Protein AF-A0A227IM63-F1 (afdb_monomer)

Organism: Vibrio parahaemolyticus (NCBI:txid670)

Mean predicted aligned error: 4.64 Å

pLDDT: mean 91.51, std 4.54, range [72.44, 97.31]

Foldseek 3Di:
DADPVRHDPVVVLVVVCVVDVVSVVVVCVVVVVVVVVVVVVVLVPDPDPHDDDDDPCCVVSVVCVVDPDDDDDDD

Solvent-accessible surface area (backbone atoms only — not comparable to full-atom values): 4917 Å² total; per-residue (Å²): 117,55,46,100,86,71,45,77,35,61,67,62,51,48,55,50,33,73,76,32,66,66,55,37,51,53,51,47,67,61,43,53,58,56,53,51,52,51,50,54,54,53,60,73,66,58,85,60,100,70,84,85,88,88,59,99,57,36,70,86,66,61,50,55,84,79,45,100,69,87,85,82,89,85,135

Sequence (75 aa):
MTHDDNTLDRAKLREKIFSNPEEKAWLNALLHPIIREKMIEDLQQVTSDYALLVVPLLVENNLDSLCDRVLVVDV

Radius of gyration: 16.02 Å; Cα contacts (8 Å, |Δi|>4): 21; chains: 1; bounding box: 37×34×29 Å

Secondary structure (DSSP, 8-state):
-B-TTS-B-HHHHHHHHHH-HHHHHHHHHHHHHHHHHHHHHHHHT--SS------TTTTTTTGGGG-S-------

InterPro domains:
  IPR001977 Dephospho-CoA kinase [PF01121] (4-75)
  IPR001977 Dephospho-CoA kinase [PS51219] (1-75)
  IPR001977 Dephospho-CoA kinase [TIGR00152] (3-75)
  IPR027417 P-loop containing nucleoside triphosphate hydrolase [G3DSA:3.40.50.300] (1-75)
  IPR027417 P-loop containing nucleoside triphosphate hydrolase [SSF52540] (4-74)

Structure (mmCIF, N/CA/C/O backbone):
data_AF-A0A227IM63-F1
#
_entry.id   AF-A0A227IM63-F1
#
loop_
_atom_site.group_PDB
_atom_site.id
_atom_site.type_symbol
_atom_site.label_atom_id
_atom_site.label_alt_id
_atom_site.label_comp_id
_atom_site.label_asym_id
_atom_site.label_entity_id
_atom_site.label_seq_id
_atom_site.pdbx_PDB_ins_co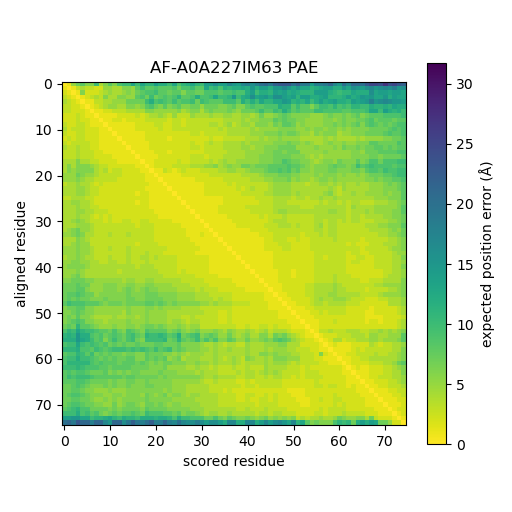de
_atom_site.Cartn_x
_atom_site.Cartn_y
_atom_site.Cartn_z
_atom_site.occupancy
_atom_site.B_iso_or_equiv
_atom_site.auth_seq_id
_atom_site.auth_comp_id
_atom_site.auth_asym_id
_atom_site.auth_atom_id
_atom_site.pdbx_PDB_model_num
ATOM 1 N N . MET A 1 1 ? 16.199 10.993 -11.953 1.00 72.44 1 MET A N 1
ATOM 2 C CA . MET A 1 1 ? 15.110 10.186 -12.554 1.00 72.44 1 MET A CA 1
ATOM 3 C C . MET A 1 1 ? 13.785 10.885 -12.278 1.00 72.44 1 MET A C 1
ATOM 5 O O . MET A 1 1 ? 12.895 10.321 -11.658 1.00 72.44 1 MET A O 1
ATOM 9 N N . THR A 1 2 ? 13.680 12.144 -12.685 1.00 80.50 2 THR A N 1
ATOM 10 C CA . THR A 1 2 ? 12.531 13.007 -12.411 1.00 80.50 2 THR A CA 1
ATOM 11 C C . THR A 1 2 ? 12.128 13.695 -13.706 1.00 80.50 2 THR A C 1
ATOM 13 O O . THR A 1 2 ? 12.968 13.864 -14.594 1.00 80.50 2 THR A O 1
ATOM 16 N N . HIS A 1 3 ? 10.845 14.004 -13.837 1.00 85.50 3 HIS A N 1
ATOM 17 C CA . HIS A 1 3 ? 10.334 14.865 -14.895 1.00 85.50 3 HIS A CA 1
ATOM 18 C C . HIS A 1 3 ? 10.721 16.327 -14.618 1.00 85.50 3 HIS A C 1
ATOM 20 O O . HIS A 1 3 ? 11.211 16.657 -13.534 1.00 85.50 3 HIS A O 1
ATOM 26 N N . ASP A 1 4 ? 10.495 17.206 -15.594 1.00 89.19 4 ASP A N 1
ATOM 27 C CA . ASP A 1 4 ? 10.821 18.636 -15.486 1.00 89.19 4 ASP A CA 1
ATOM 28 C C . ASP A 1 4 ? 10.008 19.350 -14.386 1.00 89.19 4 ASP A C 1
ATOM 30 O O . ASP A 1 4 ? 10.421 20.389 -13.877 1.00 89.19 4 ASP A O 1
ATOM 34 N N . ASP A 1 5 ? 8.886 18.758 -13.963 1.00 90.81 5 ASP A N 1
ATOM 35 C CA . ASP A 1 5 ? 8.059 19.184 -12.825 1.00 90.81 5 ASP A CA 1
ATOM 36 C C . ASP A 1 5 ? 8.551 18.642 -11.465 1.00 90.81 5 ASP A C 1
ATOM 38 O O . ASP A 1 5 ? 7.874 18.775 -10.445 1.00 90.81 5 ASP A O 1
ATOM 42 N N . ASN A 1 6 ? 9.739 18.031 -1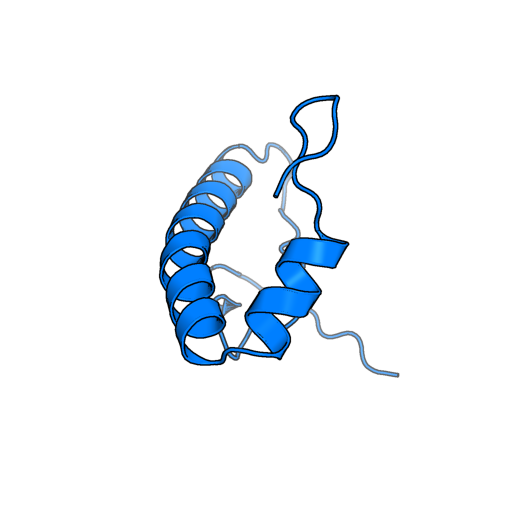1.443 1.00 88.00 6 ASN A N 1
ATOM 43 C CA . ASN A 1 6 ? 10.371 17.420 -10.278 1.00 88.00 6 ASN A CA 1
ATOM 44 C C . ASN A 1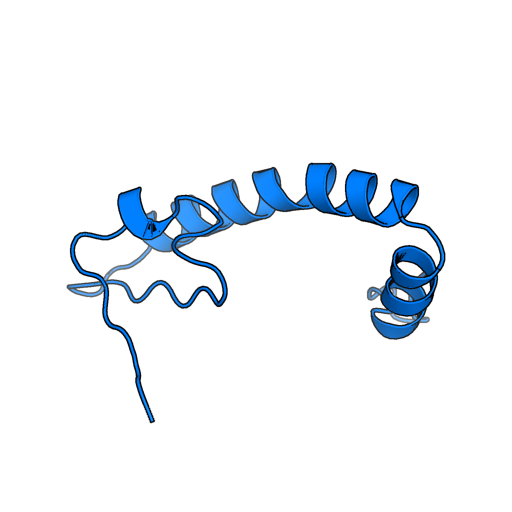 6 ? 9.616 16.206 -9.695 1.00 88.00 6 ASN A C 1
ATOM 46 O O . ASN A 1 6 ? 9.942 15.739 -8.601 1.00 88.00 6 ASN A O 1
ATOM 50 N N . THR A 1 7 ? 8.638 15.649 -10.419 1.00 92.31 7 THR A N 1
ATOM 51 C CA . THR A 1 7 ? 7.979 14.393 -10.038 1.00 92.31 7 THR A CA 1
ATOM 52 C C . THR A 1 7 ? 8.809 13.180 -10.455 1.00 92.31 7 THR A C 1
ATOM 54 O O . THR A 1 7 ? 9.642 13.238 -11.360 1.00 92.31 7 THR A O 1
ATOM 57 N N . LEU A 1 8 ? 8.612 12.052 -9.772 1.00 91.62 8 LEU A N 1
ATOM 58 C CA . LEU A 1 8 ? 9.336 10.814 -10.056 1.00 91.62 8 LEU A CA 1
ATOM 59 C C . LEU A 1 8 ? 8.915 10.216 -11.407 1.00 91.62 8 LEU A C 1
ATOM 61 O O . LEU A 1 8 ? 7.753 9.851 -11.590 1.00 91.62 8 LEU A O 1
ATOM 65 N N . ASP A 1 9 ? 9.885 9.986 -12.295 1.00 94.94 9 ASP A N 1
ATOM 66 C CA . ASP A 1 9 ? 9.668 9.223 -13.528 1.00 94.94 9 ASP A CA 1
ATOM 67 C C . ASP A 1 9 ? 9.623 7.722 -13.200 1.00 94.94 9 ASP A C 1
ATOM 69 O O . ASP A 1 9 ? 10.646 7.028 -13.119 1.00 94.94 9 ASP A O 1
ATOM 73 N N . ARG A 1 10 ? 8.408 7.218 -12.956 1.00 92.75 10 ARG A N 1
ATOM 74 C CA . ARG A 1 10 ? 8.172 5.820 -12.565 1.00 92.75 10 ARG A CA 1
ATOM 75 C C . ARG A 1 10 ? 8.548 4.829 -13.664 1.00 92.75 10 ARG A C 1
ATOM 77 O O . ARG A 1 10 ? 8.936 3.712 -13.333 1.00 92.75 10 ARG A O 1
ATOM 84 N N . ALA A 1 11 ? 8.442 5.213 -14.937 1.00 93.19 11 ALA A N 1
ATOM 85 C CA . ALA A 1 11 ? 8.783 4.338 -16.054 1.00 93.19 11 ALA A CA 1
ATOM 86 C C . ALA A 1 11 ? 10.295 4.091 -16.099 1.00 93.19 11 ALA A C 1
ATOM 88 O O . ALA A 1 11 ? 10.722 2.935 -16.093 1.00 93.19 11 ALA A O 1
ATOM 89 N N . LYS A 1 12 ? 11.103 5.157 -16.017 1.00 92.25 12 LYS A N 1
ATOM 90 C CA . LYS A 1 12 ? 12.568 5.032 -15.955 1.00 92.25 12 LYS A CA 1
ATOM 91 C C . LYS A 1 12 ? 13.035 4.316 -14.693 1.00 92.25 12 LYS A C 1
ATOM 93 O O . LYS A 1 12 ? 13.943 3.490 -14.760 1.00 92.25 12 LYS A O 1
ATOM 98 N N . LEU A 1 13 ? 12.433 4.616 -13.535 1.00 93.69 13 LEU A N 1
ATOM 99 C CA . LEU A 1 13 ? 12.762 3.907 -12.294 1.00 93.69 13 LEU A CA 1
ATOM 100 C C . LEU A 1 13 ? 12.497 2.409 -12.445 1.00 93.69 13 LEU A C 1
ATOM 102 O O . LEU A 1 13 ? 13.352 1.597 -12.098 1.00 93.69 13 LEU A O 1
ATOM 106 N N . ARG A 1 14 ? 11.332 2.054 -13.000 1.00 93.56 14 ARG A N 1
ATOM 107 C CA . ARG A 1 14 ? 10.955 0.669 -13.266 1.00 93.56 14 ARG A CA 1
ATOM 108 C C . ARG A 1 14 ? 11.976 -0.008 -14.176 1.00 93.56 14 ARG A C 1
ATOM 110 O O . ARG A 1 14 ? 12.489 -1.058 -13.818 1.00 93.56 14 ARG A O 1
ATOM 117 N N . GLU A 1 15 ? 12.310 0.587 -15.311 1.00 94.44 15 GLU A N 1
ATOM 118 C CA . GLU A 1 15 ? 13.296 0.024 -16.241 1.00 94.44 15 GLU A CA 1
ATOM 119 C C . GLU A 1 15 ? 14.637 -0.293 -15.550 1.00 94.44 15 GLU A C 1
ATOM 121 O O . GLU A 1 15 ? 15.189 -1.386 -15.708 1.00 94.44 15 GLU A O 1
ATOM 126 N N . LYS A 1 16 ? 15.114 0.619 -14.696 1.00 92.50 16 LYS A N 1
ATOM 127 C CA . LYS A 1 16 ? 16.367 0.446 -13.953 1.00 92.50 16 LYS A CA 1
ATOM 128 C C . LYS A 1 16 ? 16.303 -0.690 -12.929 1.00 92.50 16 LYS A C 1
ATOM 130 O O . LYS A 1 16 ? 17.156 -1.571 -12.932 1.00 92.50 16 LYS A O 1
ATOM 135 N N . ILE A 1 17 ? 15.273 -0.730 -12.083 1.00 94.69 17 ILE A N 1
ATOM 136 C CA . ILE A 1 17 ? 15.168 -1.782 -11.055 1.00 94.69 17 ILE A CA 1
ATOM 137 C C . ILE A 1 17 ? 14.821 -3.159 -11.639 1.00 94.69 17 ILE A C 1
ATOM 139 O O . ILE A 1 17 ? 15.082 -4.180 -11.012 1.00 94.69 17 ILE A O 1
ATOM 143 N N . PHE A 1 18 ? 14.221 -3.224 -12.830 1.00 92.69 18 PHE A N 1
ATOM 144 C CA . PHE A 1 18 ? 13.978 -4.502 -13.505 1.00 92.69 18 PHE A CA 1
ATOM 145 C C . PHE A 1 18 ? 15.224 -5.041 -14.219 1.00 92.69 18 PHE A C 1
ATOM 147 O O . PHE A 1 18 ? 15.345 -6.255 -14.362 1.00 92.69 18 PHE A O 1
ATOM 154 N N . SER A 1 19 ? 16.151 -4.171 -14.629 1.00 94.69 19 SER A N 1
ATOM 155 C CA . SER A 1 19 ? 17.441 -4.574 -15.206 1.00 94.69 19 SER A CA 1
ATOM 156 C C . SER A 1 19 ? 18.524 -4.849 -14.155 1.00 94.69 19 SER A C 1
ATOM 158 O O . SER A 1 19 ? 19.459 -5.590 -14.447 1.00 94.69 19 SER A O 1
ATOM 160 N N . ASN A 1 20 ? 18.389 -4.322 -12.931 1.00 95.06 20 ASN A N 1
ATOM 161 C CA . ASN A 1 20 ? 19.334 -4.548 -11.836 1.00 95.06 20 ASN A CA 1
ATOM 162 C C . ASN A 1 20 ? 18.644 -5.058 -10.545 1.00 95.06 20 ASN A C 1
ATOM 164 O O . ASN A 1 20 ? 18.041 -4.267 -9.809 1.00 95.06 20 ASN A O 1
ATOM 168 N N . PRO A 1 21 ? 18.770 -6.362 -10.217 1.00 94.00 21 PRO A N 1
ATOM 169 C CA . PRO A 1 21 ? 18.201 -6.945 -9.001 1.00 94.00 21 PRO A CA 1
ATOM 170 C C . PRO A 1 21 ? 18.698 -6.322 -7.688 1.00 94.00 21 PRO A C 1
ATOM 172 O O . PRO A 1 21 ? 17.921 -6.241 -6.735 1.00 94.00 21 PRO A O 1
ATOM 175 N N . GLU A 1 22 ? 19.952 -5.865 -7.617 1.00 96.38 22 GLU A N 1
ATOM 176 C CA . GLU A 1 22 ? 20.498 -5.232 -6.407 1.00 96.38 22 GLU A CA 1
ATOM 177 C C . GLU A 1 22 ? 19.829 -3.883 -6.143 1.00 96.38 22 GLU A C 1
ATOM 179 O O . GLU A 1 22 ? 19.437 -3.586 -5.014 1.00 96.38 22 GLU A O 1
ATOM 184 N N . GLU A 1 23 ? 19.607 -3.089 -7.193 1.00 94.88 23 GLU A N 1
ATOM 185 C CA . GLU A 1 23 ? 18.886 -1.822 -7.066 1.00 94.88 23 GLU A CA 1
ATOM 186 C C . GLU A 1 23 ? 17.425 -2.022 -6.676 1.00 94.88 23 GLU A C 1
ATOM 188 O O . GLU A 1 23 ? 16.885 -1.248 -5.885 1.00 94.88 23 GLU A O 1
ATOM 193 N N . LYS A 1 24 ? 16.785 -3.082 -7.182 1.00 93.88 24 LYS A N 1
ATOM 194 C CA . LYS A 1 24 ? 15.439 -3.464 -6.748 1.00 93.88 24 LYS A CA 1
ATOM 195 C C . LYS A 1 24 ? 15.405 -3.797 -5.261 1.00 93.88 24 LYS A C 1
ATOM 197 O O . LYS A 1 24 ? 14.507 -3.339 -4.558 1.00 93.88 24 LYS A O 1
ATOM 202 N N . ALA A 1 25 ? 16.367 -4.587 -4.785 1.00 93.62 25 ALA A N 1
ATOM 203 C CA . ALA A 1 25 ? 16.459 -4.951 -3.377 1.00 93.62 25 ALA A CA 1
ATOM 204 C C . ALA A 1 25 ? 16.691 -3.715 -2.497 1.00 93.62 25 ALA A C 1
ATOM 206 O O . ALA A 1 25 ? 15.989 -3.538 -1.503 1.00 93.62 25 ALA A O 1
ATOM 207 N N . TRP A 1 26 ? 17.605 -2.828 -2.900 1.00 95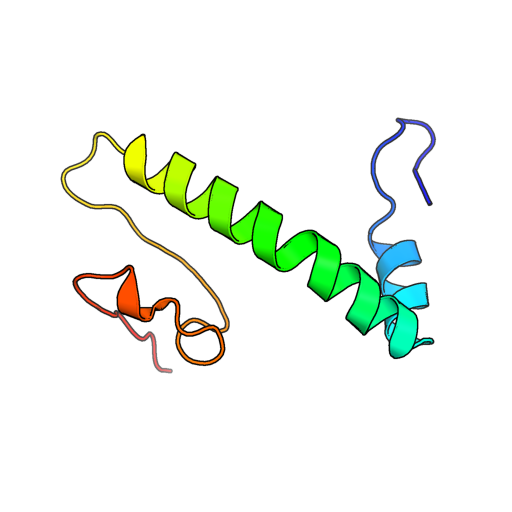.75 26 TRP A N 1
ATOM 208 C CA . TRP A 1 26 ? 17.859 -1.564 -2.210 1.00 95.75 26 TRP A CA 1
ATOM 209 C C . TRP A 1 26 ? 16.611 -0.676 -2.152 1.00 95.75 26 TRP A C 1
ATOM 211 O O . TRP A 1 26 ? 16.245 -0.192 -1.081 1.00 95.75 26 TRP A O 1
ATOM 221 N N . LEU A 1 27 ? 15.916 -0.505 -3.282 1.00 94.81 27 LEU A N 1
ATOM 222 C CA . LEU A 1 27 ? 14.708 0.315 -3.346 1.00 94.81 27 LEU A CA 1
ATOM 223 C C . LEU A 1 27 ? 13.605 -0.251 -2.444 1.00 94.81 27 LEU A C 1
ATOM 225 O O . LEU A 1 27 ? 12.966 0.501 -1.712 1.00 94.81 27 LEU A O 1
ATOM 229 N N . ASN A 1 28 ? 13.400 -1.568 -2.466 1.00 91.81 28 ASN A N 1
ATOM 230 C CA . ASN A 1 28 ? 12.419 -2.222 -1.604 1.00 91.81 28 ASN A CA 1
ATOM 231 C C . ASN A 1 28 ? 12.782 -2.070 -0.120 1.00 91.81 28 ASN A C 1
ATOM 233 O O . ASN A 1 28 ? 11.909 -1.762 0.686 1.00 91.81 28 ASN A O 1
ATOM 237 N N . ALA A 1 29 ? 14.061 -2.224 0.241 1.00 93.38 29 ALA A N 1
ATOM 238 C CA . ALA A 1 29 ? 14.532 -2.046 1.614 1.00 93.38 29 ALA A CA 1
ATOM 239 C C . ALA A 1 29 ? 14.322 -0.612 2.127 1.00 93.38 29 ALA A C 1
ATOM 241 O O . ALA A 1 29 ? 14.014 -0.424 3.301 1.00 93.38 29 ALA A O 1
ATOM 242 N N . LEU A 1 30 ? 14.442 0.387 1.249 1.00 94.56 30 LEU A N 1
ATOM 243 C CA . LEU A 1 30 ? 14.144 1.780 1.574 1.00 94.56 30 LEU A CA 1
ATOM 244 C C . LEU A 1 30 ? 12.636 2.029 1.716 1.00 94.56 30 LEU A C 1
ATOM 246 O O . LEU A 1 30 ? 12.203 2.682 2.661 1.00 94.56 30 LEU A O 1
ATOM 250 N N . LEU A 1 31 ? 11.833 1.543 0.766 1.00 93.38 31 LEU A N 1
ATOM 251 C CA . LEU A 1 31 ? 10.416 1.895 0.682 1.00 93.38 31 LEU A CA 1
ATOM 252 C C . LEU A 1 31 ? 9.528 1.098 1.639 1.00 93.38 31 LEU A C 1
ATOM 254 O O . LEU A 1 31 ?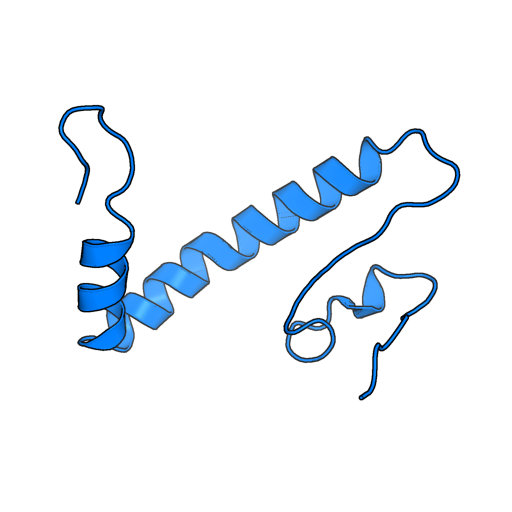 8.572 1.663 2.162 1.00 93.38 31 LEU A O 1
ATOM 258 N N . HIS A 1 32 ? 9.804 -0.188 1.877 1.00 90.31 32 HIS A N 1
ATOM 259 C CA . HIS A 1 32 ? 8.925 -1.035 2.692 1.00 90.31 32 HIS A CA 1
ATOM 260 C C . HIS A 1 32 ? 8.701 -0.490 4.117 1.00 90.31 32 HIS A C 1
ATOM 262 O O . HIS A 1 32 ? 7.541 -0.441 4.530 1.00 90.31 32 HIS A O 1
ATOM 268 N N . PRO A 1 33 ? 9.731 -0.033 4.863 1.00 91.50 33 PRO A N 1
ATOM 269 C CA . PRO A 1 33 ? 9.524 0.558 6.186 1.00 91.50 33 PRO A CA 1
ATOM 270 C C . PRO A 1 33 ? 8.669 1.828 6.131 1.00 91.50 33 PRO A C 1
ATOM 272 O O . PRO A 1 33 ? 7.689 1.935 6.861 1.00 91.50 33 PRO A O 1
ATOM 275 N N . ILE A 1 34 ? 8.975 2.737 5.200 1.00 94.69 34 ILE A N 1
ATOM 276 C CA . ILE A 1 34 ? 8.282 4.028 5.056 1.00 94.69 34 ILE A CA 1
ATOM 277 C C . ILE A 1 34 ? 6.805 3.818 4.699 1.00 94.69 34 ILE A C 1
ATOM 279 O O . ILE A 1 34 ? 5.921 4.458 5.265 1.00 94.69 34 ILE A O 1
ATOM 283 N N . ILE A 1 35 ? 6.518 2.898 3.773 1.00 91.75 35 ILE A N 1
ATOM 284 C CA . ILE A 1 35 ? 5.143 2.559 3.385 1.00 91.75 35 ILE A CA 1
ATOM 285 C C . ILE A 1 35 ? 4.391 1.956 4.573 1.00 91.75 35 ILE A C 1
ATOM 287 O O . ILE A 1 35 ? 3.225 2.286 4.780 1.00 91.75 35 ILE A O 1
ATOM 291 N N . ARG A 1 36 ? 5.040 1.090 5.361 1.00 90.00 36 ARG A N 1
ATOM 292 C CA . ARG A 1 36 ? 4.423 0.465 6.536 1.00 90.00 36 ARG A CA 1
ATOM 293 C C . ARG A 1 36 ? 4.093 1.488 7.619 1.00 90.00 36 ARG A C 1
ATOM 295 O O . ARG A 1 36 ? 2.993 1.445 8.159 1.00 90.00 36 ARG A O 1
ATOM 302 N N . GLU A 1 37 ? 5.016 2.394 7.925 1.00 93.19 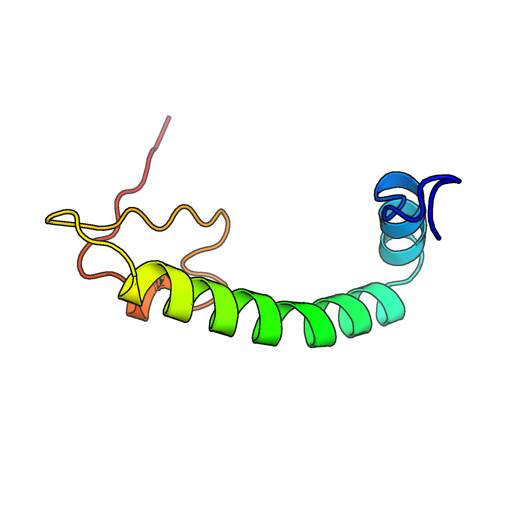37 GLU A N 1
ATOM 303 C CA . GLU A 1 37 ? 4.785 3.475 8.889 1.00 93.19 37 GLU A CA 1
ATOM 304 C C . GLU A 1 37 ? 3.616 4.351 8.442 1.00 93.19 37 GLU A C 1
ATOM 306 O O . GLU A 1 37 ? 2.650 4.509 9.187 1.00 93.19 37 GLU A O 1
ATOM 311 N N . LYS A 1 38 ? 3.635 4.806 7.183 1.00 94.81 38 LYS A N 1
ATOM 312 C CA . LYS A 1 38 ? 2.563 5.641 6.639 1.00 94.81 38 LYS A CA 1
ATOM 313 C C . LYS A 1 38 ? 1.203 4.940 6.653 1.00 94.81 38 LYS A C 1
ATOM 315 O O . LYS A 1 38 ? 0.197 5.547 6.998 1.00 94.81 38 LYS A O 1
ATOM 320 N N . MET A 1 39 ? 1.173 3.653 6.319 1.00 92.88 39 MET A N 1
ATOM 321 C CA . MET A 1 39 ? -0.037 2.834 6.372 1.00 92.88 39 MET A CA 1
ATOM 322 C C . MET A 1 39 ? -0.619 2.766 7.789 1.00 92.88 39 MET A C 1
ATOM 324 O O . MET A 1 39 ? -1.825 2.912 7.953 1.00 92.88 39 MET A O 1
ATOM 328 N N . ILE A 1 40 ? 0.219 2.564 8.812 1.00 92.44 40 ILE A N 1
ATOM 329 C CA . ILE A 1 40 ? -0.226 2.528 10.213 1.00 92.44 40 ILE A CA 1
ATOM 330 C C . ILE A 1 40 ? -0.742 3.902 10.654 1.00 92.44 40 ILE A C 1
ATOM 332 O O . ILE A 1 40 ? -1.788 3.975 11.295 1.00 92.44 40 ILE A O 1
ATOM 336 N N . GLU A 1 41 ? -0.046 4.981 10.293 1.00 95.50 41 GLU A N 1
ATOM 337 C CA . GLU A 1 41 ? -0.501 6.349 10.566 1.00 95.50 41 GLU A CA 1
ATOM 338 C C . GLU A 1 41 ? -1.868 6.628 9.934 1.00 95.50 41 GLU A C 1
ATOM 340 O O . GLU A 1 41 ? -2.762 7.147 10.600 1.00 95.50 41 GLU A O 1
ATOM 345 N N . ASP A 1 42 ? -2.054 6.248 8.668 1.00 94.81 42 ASP A N 1
ATOM 346 C CA . ASP A 1 42 ? -3.315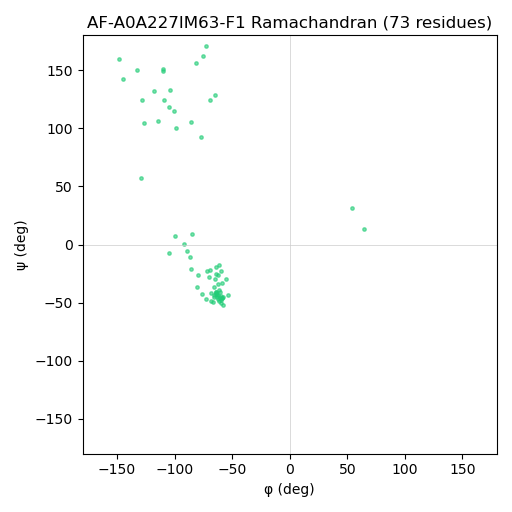 6.445 7.955 1.00 94.81 42 ASP A CA 1
ATOM 347 C C . ASP A 1 42 ? -4.448 5.640 8.603 1.00 94.81 42 ASP A C 1
ATOM 349 O O . ASP A 1 42 ? -5.540 6.173 8.789 1.00 94.81 42 ASP A O 1
ATOM 353 N N . LEU A 1 43 ? -4.183 4.396 9.027 1.00 93.56 43 LEU A N 1
ATOM 354 C CA . LEU A 1 43 ? -5.150 3.570 9.760 1.00 93.56 43 LEU A CA 1
ATOM 355 C C . LEU A 1 43 ? -5.565 4.205 11.095 1.00 93.56 43 LEU A C 1
ATOM 357 O O . LEU A 1 43 ? -6.741 4.166 11.446 1.00 93.56 43 LEU A O 1
ATOM 361 N N . GLN A 1 44 ? -4.631 4.822 11.822 1.00 93.38 44 GLN A N 1
ATOM 362 C CA . GLN A 1 44 ? -4.922 5.512 13.086 1.00 93.38 44 GLN A CA 1
ATOM 363 C C . GLN A 1 44 ? -5.749 6.791 12.903 1.00 93.38 44 GLN A C 1
ATOM 365 O O . GLN A 1 44 ? -6.389 7.246 13.850 1.00 93.38 44 GLN A O 1
ATOM 370 N N . GLN A 1 45 ? -5.734 7.382 11.707 1.00 96.31 45 GLN A N 1
ATOM 371 C CA . GLN A 1 45 ? -6.491 8.594 11.382 1.00 96.31 45 GLN A CA 1
ATOM 372 C C . GLN A 1 45 ? -7.901 8.309 10.852 1.00 96.31 45 GLN A C 1
ATOM 374 O O . GLN A 1 45 ? -8.677 9.246 10.647 1.00 96.31 45 GLN A O 1
ATOM 379 N N . VAL A 1 46 ? -8.253 7.041 10.628 1.00 96.25 46 VAL A N 1
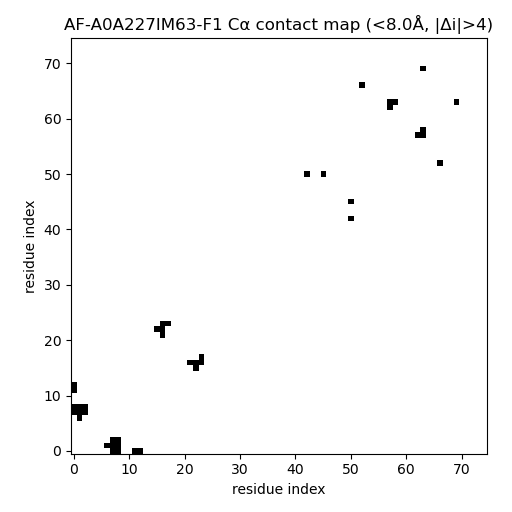ATOM 380 C CA . VAL A 1 46 ? -9.588 6.659 10.167 1.00 96.25 46 VAL A CA 1
ATOM 381 C C . VAL A 1 46 ? -10.630 6.992 11.236 1.00 96.25 46 VAL A C 1
ATOM 383 O O . VAL A 1 46 ? -10.507 6.612 12.396 1.00 96.25 46 VAL A O 1
ATOM 386 N N . THR A 1 47 ? -11.681 7.701 10.826 1.00 97.06 47 THR A N 1
ATOM 387 C CA . THR A 1 47 ? -12.808 8.089 11.691 1.00 97.06 47 THR A CA 1
ATOM 388 C C . THR A 1 47 ? -14.076 7.275 11.442 1.00 97.06 47 THR A C 1
ATOM 390 O O . THR A 1 47 ? -15.051 7.433 12.174 1.00 97.06 47 THR A O 1
ATOM 393 N N . SER A 1 48 ? -14.093 6.428 10.410 1.00 97.31 48 SER A N 1
ATOM 394 C CA . SER A 1 48 ? -15.180 5.483 10.155 1.00 97.31 48 SER A CA 1
ATOM 395 C C . SER A 1 48 ? -15.124 4.290 11.107 1.00 97.31 48 SER A C 1
ATOM 397 O O . SER A 1 48 ? -14.080 3.986 11.677 1.00 97.31 48 SER A O 1
ATOM 399 N N . ASP A 1 49 ? -16.239 3.564 11.214 1.00 96.75 49 ASP A N 1
ATOM 400 C CA . ASP A 1 49 ? -16.353 2.381 12.082 1.00 96.75 49 ASP A CA 1
ATOM 401 C C . ASP A 1 49 ? -15.353 1.262 11.732 1.00 96.75 49 ASP A C 1
ATOM 403 O O . ASP A 1 49 ? -15.048 0.412 12.565 1.00 96.75 49 ASP A O 1
ATOM 407 N N . TYR A 1 50 ? -14.851 1.246 10.495 1.00 95.06 50 TYR A N 1
ATOM 408 C CA . TYR A 1 50 ? -13.804 0.336 10.039 1.00 95.06 50 TYR A CA 1
ATOM 409 C C . TYR A 1 50 ? -12.930 0.983 8.959 1.00 95.06 50 TYR A C 1
ATOM 411 O O . TYR A 1 50 ? -13.344 1.928 8.281 1.00 95.06 50 TYR A O 1
ATOM 419 N N . ALA A 1 51 ? -11.730 0.432 8.776 1.00 95.31 51 ALA A N 1
ATOM 420 C CA . ALA A 1 51 ? -10.815 0.749 7.686 1.00 95.31 51 ALA A CA 1
ATOM 421 C C . ALA A 1 51 ? -10.711 -0.439 6.718 1.00 95.31 51 ALA A C 1
ATOM 423 O O . ALA A 1 51 ? -10.849 -1.592 7.129 1.00 95.31 51 ALA A O 1
ATOM 424 N N . LEU A 1 52 ? -10.441 -0.172 5.438 1.00 94.06 52 LEU A N 1
ATOM 425 C CA . LEU A 1 52 ? -10.189 -1.217 4.444 1.00 94.06 52 LEU A CA 1
ATOM 426 C C . LEU A 1 52 ? -8.742 -1.138 3.957 1.00 94.06 52 LEU A C 1
ATOM 428 O O . LEU A 1 52 ? -8.383 -0.250 3.184 1.00 94.06 52 LEU A O 1
ATOM 432 N N . LEU A 1 53 ? -7.919 -2.087 4.397 1.00 93.06 53 LEU A N 1
ATOM 433 C CA . LEU A 1 53 ? -6.537 -2.210 3.952 1.00 93.06 53 LEU A CA 1
ATOM 434 C C . LEU A 1 53 ? -6.472 -3.033 2.655 1.00 93.06 53 LEU A C 1
ATOM 436 O O . LEU A 1 53 ? -6.618 -4.253 2.675 1.00 93.06 53 LEU A O 1
ATOM 440 N N . VAL A 1 54 ? -6.248 -2.368 1.518 1.00 91.81 54 VAL A N 1
ATOM 441 C CA . VAL A 1 54 ? -6.163 -3.019 0.197 1.00 91.81 54 VAL A CA 1
ATOM 442 C C . VAL A 1 54 ? -4.700 -3.232 -0.179 1.00 91.81 54 VAL A C 1
ATOM 444 O O . VAL A 1 54 ? -4.026 -2.307 -0.631 1.00 91.81 54 VAL A O 1
ATOM 447 N N . VAL A 1 55 ? -4.199 -4.457 0.001 1.00 85.38 55 VAL A N 1
ATOM 448 C CA . VAL A 1 55 ? -2.798 -4.804 -0.281 1.00 85.38 55 VAL A CA 1
ATOM 449 C C . VAL A 1 55 ? -2.719 -6.047 -1.178 1.00 85.38 55 VAL A C 1
ATOM 451 O O . VAL A 1 55 ? -3.243 -7.089 -0.795 1.00 85.38 55 VAL A O 1
ATOM 454 N N . PRO A 1 56 ? -2.037 -5.985 -2.344 1.00 80.25 56 PRO A N 1
ATOM 455 C CA . PRO A 1 56 ? -1.956 -7.109 -3.288 1.00 80.25 56 PRO A CA 1
ATOM 456 C C . PRO A 1 56 ? -1.266 -8.372 -2.755 1.00 80.25 56 PRO A C 1
ATOM 458 O O . PRO A 1 56 ? -1.518 -9.458 -3.256 1.00 80.25 56 PRO A O 1
ATOM 461 N N . LEU A 1 57 ? -0.370 -8.218 -1.780 1.00 82.69 57 LEU A N 1
ATOM 462 C CA . LEU A 1 57 ? 0.445 -9.285 -1.193 1.00 82.69 57 LEU A CA 1
ATOM 463 C C . LEU A 1 57 ? 0.315 -9.233 0.334 1.00 82.69 57 LEU A C 1
ATOM 465 O O . LEU A 1 57 ? 1.283 -8.959 1.048 1.00 82.69 57 LEU A O 1
ATOM 469 N N . LEU A 1 58 ? -0.921 -9.332 0.830 1.00 86.88 58 LEU A N 1
ATOM 470 C CA . LEU A 1 58 ? -1.230 -9.151 2.250 1.00 86.88 58 LEU A CA 1
ATOM 471 C C . LEU A 1 58 ? -0.507 -10.195 3.117 1.00 86.88 58 LEU A C 1
ATOM 473 O O . LEU A 1 58 ? 0.141 -9.838 4.101 1.00 86.88 58 LEU A O 1
ATOM 477 N N . VAL A 1 59 ? -0.592 -11.469 2.724 1.00 83.88 59 VAL A N 1
ATOM 478 C CA . VAL A 1 59 ? -0.054 -12.606 3.486 1.00 83.88 59 VAL A CA 1
ATOM 479 C C . VAL A 1 59 ? 1.462 -12.684 3.343 1.00 83.88 59 VAL A C 1
ATOM 481 O O . VAL A 1 59 ? 2.173 -12.869 4.326 1.00 83.88 59 VAL A O 1
ATOM 484 N N . GLU A 1 60 ? 1.978 -12.478 2.134 1.00 85.69 60 GLU A N 1
ATOM 485 C CA . GLU A 1 60 ? 3.409 -12.539 1.835 1.00 85.69 60 GLU A CA 1
ATOM 486 C C . GLU A 1 60 ? 4.204 -11.450 2.566 1.00 85.69 60 GLU A C 1
ATOM 488 O O . GLU A 1 60 ? 5.392 -11.630 2.822 1.00 85.69 60 GLU A O 1
ATOM 493 N N . ASN A 1 61 ? 3.555 -10.334 2.917 1.00 83.44 61 ASN A N 1
ATOM 494 C CA . ASN A 1 61 ? 4.150 -9.259 3.711 1.00 83.44 61 ASN A CA 1
ATOM 495 C C . ASN A 1 61 ? 3.762 -9.303 5.203 1.00 83.44 61 ASN A C 1
ATOM 497 O O . ASN A 1 61 ? 4.084 -8.361 5.930 1.00 83.44 61 ASN A O 1
ATOM 501 N N . ASN A 1 62 ? 3.079 -10.358 5.670 1.00 85.81 62 ASN A N 1
ATOM 502 C CA . ASN A 1 62 ? 2.614 -10.519 7.058 1.00 85.81 62 ASN A CA 1
ATOM 503 C C . ASN A 1 62 ? 1.772 -9.337 7.589 1.00 85.81 62 ASN A C 1
ATOM 505 O O . ASN A 1 62 ? 1.811 -8.996 8.778 1.00 85.81 62 ASN A O 1
ATOM 509 N N . LEU A 1 63 ? 1.033 -8.675 6.695 1.00 87.88 63 LEU A N 1
ATOM 510 C CA . LEU A 1 63 ? 0.189 -7.522 7.021 1.00 87.88 63 LEU A CA 1
ATOM 511 C C . LEU A 1 63 ? -1.210 -7.932 7.489 1.00 87.88 63 LEU A C 1
ATOM 513 O O . LEU A 1 63 ? -1.935 -7.107 8.031 1.00 87.88 63 LEU A O 1
ATOM 517 N N . ASP A 1 64 ? -1.568 -9.203 7.338 1.00 88.19 64 ASP A N 1
ATOM 518 C CA . ASP A 1 64 ? -2.768 -9.816 7.907 1.00 88.19 64 ASP A CA 1
ATOM 519 C C . ASP A 1 64 ? -2.853 -9.630 9.432 1.00 88.19 64 ASP A C 1
ATOM 521 O O . ASP A 1 64 ? -3.943 -9.466 9.972 1.00 88.19 64 ASP A O 1
ATOM 525 N N . SER A 1 65 ? -1.705 -9.541 10.112 1.00 89.81 65 SER A N 1
ATOM 526 C CA . SER A 1 65 ? -1.615 -9.211 11.542 1.00 89.81 65 SER A CA 1
ATOM 527 C C . SER A 1 65 ? -2.166 -7.827 11.920 1.00 89.81 65 SER A C 1
ATOM 529 O O . SER A 1 65 ? -2.444 -7.584 13.093 1.00 89.81 65 SER A O 1
ATOM 531 N N . LEU A 1 66 ? -2.329 -6.921 10.949 1.00 90.12 66 LEU A N 1
ATOM 532 C CA . LEU A 1 66 ? -2.914 -5.590 11.137 1.00 90.12 66 LEU A CA 1
ATOM 533 C C . LEU A 1 66 ? -4.429 -5.566 10.885 1.00 90.12 66 LEU A C 1
ATOM 535 O O . LEU A 1 66 ? -5.034 -4.498 10.950 1.00 90.12 66 LEU A O 1
ATOM 539 N N . CYS A 1 67 ? -5.044 -6.701 10.547 1.00 92.94 67 CYS A N 1
ATOM 540 C CA . CYS A 1 67 ? -6.448 -6.779 10.162 1.00 92.94 67 CYS A CA 1
ATOM 541 C C . CYS A 1 67 ? -7.250 -7.648 11.136 1.00 92.94 67 CYS A C 1
ATOM 543 O O . CYS A 1 67 ? -6.901 -8.795 11.397 1.00 92.94 67 CYS A O 1
ATOM 545 N N . ASP A 1 68 ? -8.405 -7.155 11.585 1.00 94.81 68 ASP A N 1
ATOM 546 C CA . ASP A 1 68 ? -9.350 -7.964 12.370 1.00 94.81 68 ASP A CA 1
ATOM 547 C C . ASP A 1 68 ? -10.025 -9.058 11.526 1.00 94.81 68 ASP A C 1
ATOM 549 O O . ASP A 1 68 ? -10.464 -10.099 12.033 1.00 94.81 68 ASP A O 1
ATOM 553 N N . ARG A 1 69 ? -10.159 -8.804 10.220 1.00 94.12 69 ARG A N 1
ATOM 554 C CA . ARG A 1 69 ? -10.778 -9.688 9.228 1.00 94.12 69 ARG A CA 1
ATOM 555 C C . ARG A 1 69 ? -10.059 -9.559 7.890 1.00 94.12 69 ARG A C 1
ATOM 557 O O . ARG A 1 69 ? -9.698 -8.460 7.484 1.00 94.12 69 ARG A O 1
ATOM 564 N N . VAL A 1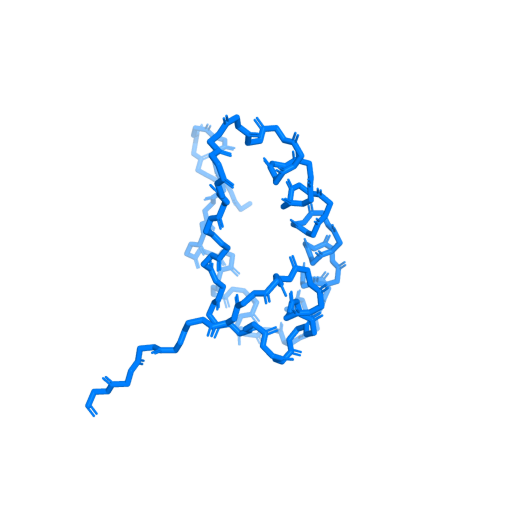 70 ? -9.922 -10.682 7.188 1.00 93.19 70 VAL A N 1
ATOM 565 C CA . VAL A 1 70 ? -9.388 -10.737 5.822 1.00 93.19 70 VAL A CA 1
ATOM 566 C C . VAL A 1 70 ? -10.526 -11.078 4.866 1.00 93.19 70 VAL A C 1
ATOM 568 O O . VAL A 1 70 ? -11.203 -12.091 5.041 1.00 93.19 70 VAL A O 1
ATOM 571 N N . LEU A 1 71 ? -10.736 -10.224 3.864 1.00 93.06 71 LEU A N 1
ATOM 572 C CA . LEU A 1 71 ? -11.669 -10.450 2.763 1.00 93.06 71 LEU A CA 1
ATOM 573 C C . LEU A 1 71 ? -10.872 -10.802 1.505 1.00 93.06 71 LEU A C 1
ATOM 575 O O . LEU A 1 71 ? -10.087 -9.987 1.026 1.00 93.06 71 LEU A O 1
ATOM 579 N N . VAL A 1 72 ? -11.096 -12.000 0.968 1.00 90.94 72 VAL A N 1
ATOM 580 C CA . VAL A 1 72 ? -10.497 -12.456 -0.293 1.00 90.94 72 VAL A CA 1
ATOM 581 C C . VAL A 1 72 ? -11.554 -12.384 -1.389 1.00 90.94 72 VAL A C 1
ATOM 583 O O . VAL A 1 72 ? -12.683 -12.829 -1.190 1.00 90.94 72 VAL A O 1
ATOM 586 N N . VAL A 1 73 ? -11.185 -11.817 -2.537 1.00 90.00 73 VAL A N 1
ATOM 587 C CA . VAL A 1 73 ? -12.010 -11.826 -3.749 1.00 90.00 73 VAL A CA 1
ATOM 588 C C . VAL A 1 73 ? -11.468 -12.917 -4.666 1.00 90.00 73 VAL A C 1
ATOM 590 O O . VAL A 1 73 ? -10.330 -12.816 -5.119 1.00 90.00 73 VAL A O 1
ATOM 593 N N . ASP A 1 74 ? -12.276 -13.945 -4.902 1.00 88.94 74 ASP A N 1
ATOM 594 C CA . ASP A 1 74 ? -11.982 -15.067 -5.802 1.00 88.94 74 ASP A CA 1
ATOM 595 C C . ASP A 1 74 ? -12.884 -14.988 -7.049 1.00 88.94 74 ASP A C 1
ATOM 597 O O . ASP A 1 74 ? -13.992 -14.442 -6.957 1.00 88.94 74 ASP A O 1
ATOM 601 N N . VAL A 1 75 ? -12.408 -15.473 -8.204 1.00 82.12 75 VAL A N 1
ATOM 602 C CA . VAL A 1 75 ? -13.081 -15.359 -9.522 1.00 82.12 75 VAL A CA 1
ATOM 603 C C . VAL A 1 75 ? -13.341 -16.699 -10.191 1.00 82.12 75 VAL A C 1
ATOM 605 O O . VAL A 1 75 ? -12.448 -17.571 -10.163 1.00 82.12 75 VAL A O 1
#

Nearest PDB structures (foldseek):
  1viy-assembly1_B  TM=9.155E-01  e=5.055E-05  Escherichia coli
  4i1u-assembly1_A  TM=8.574E-01  e=3.794E-03  Burkholderia vietnamiensis G4
  8h7q-assembly1_O  TM=3.561E-01  e=9.264E+00  Synechocystis sp. PCC 6714